Protein AF-A0A6G3S4E8-F1 (afdb_monomer_lite)

Structure (mmCIF, N/CA/C/O backbone):
data_AF-A0A6G3S4E8-F1
#
_entry.id   AF-A0A6G3S4E8-F1
#
loop_
_atom_site.group_PDB
_atom_site.id
_atom_site.type_symbol
_atom_site.label_atom_id
_atom_site.label_alt_id
_atom_site.label_comp_id
_atom_site.label_asym_id
_atom_site.label_entity_id
_atom_site.label_seq_id
_atom_site.pdbx_PDB_ins_code
_atom_site.Cartn_x
_atom_site.Cartn_y
_atom_site.Cartn_z
_atom_site.occupancy
_atom_site.B_iso_or_equiv
_atom_site.auth_seq_id
_atom_site.auth_comp_id
_atom_site.auth_asym_id
_atom_site.auth_atom_id
_atom_site.pdbx_PDB_model_num
ATOM 1 N N . MET A 1 1 ? 67.121 -21.635 -65.385 1.00 40.28 1 MET A N 1
ATOM 2 C CA . MET A 1 1 ? 66.104 -20.559 -65.307 1.00 40.28 1 MET A CA 1
ATOM 3 C C . MET A 1 1 ? 64.783 -21.230 -64.907 1.00 40.28 1 MET A C 1
ATOM 5 O O . MET A 1 1 ? 64.319 -22.051 -65.675 1.00 40.28 1 MET A O 1
ATOM 9 N N . ARG A 1 2 ? 64.423 -21.284 -63.607 1.00 48.19 2 ARG A N 1
ATOM 10 C CA . ARG A 1 2 ? 63.359 -20.494 -62.918 1.00 48.19 2 ARG A CA 1
ATOM 11 C C . ARG A 1 2 ? 62.037 -20.474 -63.726 1.00 48.19 2 ARG A C 1
ATOM 13 O O . ARG A 1 2 ? 62.071 -20.018 -64.855 1.00 48.19 2 ARG A O 1
ATOM 20 N N . ARG A 1 3 ? 60.856 -20.855 -63.210 1.00 49.16 3 ARG A N 1
ATOM 21 C CA . ARG A 1 3 ? 60.266 -20.565 -61.882 1.00 49.16 3 ARG A CA 1
ATOM 22 C C . ARG A 1 3 ? 59.230 -21.637 -61.479 1.00 49.16 3 ARG A C 1
ATOM 24 O O . ARG A 1 3 ? 58.387 -21.997 -62.289 1.00 49.16 3 ARG A O 1
ATOM 31 N N . VAL A 1 4 ? 59.274 -22.083 -60.222 1.00 51.03 4 VAL A N 1
ATOM 32 C CA . VAL A 1 4 ? 58.168 -22.776 -59.536 1.00 51.03 4 VAL A CA 1
ATOM 33 C C . VAL A 1 4 ? 57.197 -21.698 -59.054 1.00 51.03 4 VAL A C 1
ATOM 35 O O . VAL A 1 4 ? 57.638 -20.738 -58.424 1.00 51.03 4 VAL A O 1
ATOM 38 N N . ALA A 1 5 ? 55.911 -21.832 -59.372 1.00 47.84 5 ALA A N 1
ATOM 39 C CA . ALA A 1 5 ? 54.856 -20.930 -58.919 1.00 47.84 5 ALA A CA 1
ATOM 40 C C . ALA A 1 5 ? 53.872 -21.711 -58.041 1.00 47.84 5 ALA A C 1
ATOM 42 O O . ALA A 1 5 ? 52.920 -22.315 -58.522 1.00 47.84 5 ALA A O 1
ATOM 43 N N . THR A 1 6 ? 54.130 -21.725 -56.741 1.00 54.41 6 THR A N 1
ATOM 44 C CA . THR A 1 6 ? 53.074 -21.842 -55.734 1.00 54.41 6 THR A CA 1
ATOM 45 C C . THR A 1 6 ? 52.574 -20.431 -55.430 1.00 54.41 6 THR A C 1
ATOM 47 O O . THR A 1 6 ? 53.357 -19.495 -55.566 1.00 54.41 6 THR A O 1
ATOM 50 N N . VAL A 1 7 ? 51.298 -20.267 -55.055 1.00 52.69 7 VAL A N 1
ATOM 51 C CA . VAL A 1 7 ? 50.827 -19.358 -53.983 1.00 52.69 7 VAL A CA 1
ATOM 52 C C . VAL A 1 7 ? 49.285 -19.383 -53.910 1.00 52.69 7 VAL A C 1
ATOM 54 O O . VAL A 1 7 ? 48.574 -18.900 -54.783 1.00 52.69 7 VAL A O 1
ATOM 57 N N . THR A 1 8 ? 48.834 -20.044 -52.839 1.00 47.69 8 THR A N 1
ATOM 58 C CA . THR A 1 8 ? 47.694 -19.774 -51.939 1.00 47.69 8 THR A CA 1
ATOM 59 C C . THR A 1 8 ? 46.300 -19.46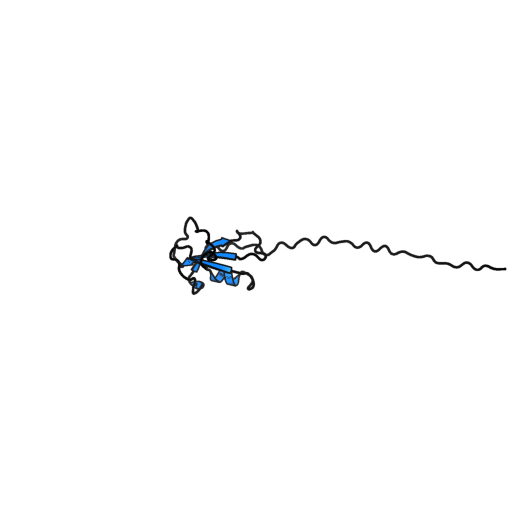8 -52.503 1.00 47.69 8 THR A C 1
ATOM 61 O O . THR A 1 8 ? 45.986 -18.337 -52.864 1.00 47.69 8 THR A O 1
ATOM 64 N N . ALA A 1 9 ? 45.398 -20.445 -52.366 1.00 53.88 9 ALA A N 1
ATOM 65 C CA . ALA A 1 9 ? 43.965 -20.199 -52.235 1.00 53.88 9 ALA A CA 1
ATOM 66 C C . ALA A 1 9 ? 43.666 -19.738 -50.794 1.00 53.88 9 ALA A C 1
ATOM 68 O O . ALA A 1 9 ? 43.686 -20.539 -49.862 1.00 53.88 9 ALA A O 1
ATOM 69 N N . GLY A 1 10 ? 43.444 -18.438 -50.598 1.00 49.91 10 GLY A N 1
ATOM 70 C CA . GLY A 1 10 ? 42.950 -17.895 -49.333 1.00 49.91 10 GLY A CA 1
ATOM 71 C C . GLY A 1 10 ? 41.429 -18.006 -49.274 1.00 49.91 10 GLY A C 1
ATOM 72 O O . GLY A 1 10 ? 40.735 -17.256 -49.955 1.00 49.91 10 GLY A O 1
ATOM 73 N N . ALA A 1 11 ? 40.902 -18.935 -48.476 1.00 59.50 11 ALA A N 1
ATOM 74 C CA . ALA A 1 11 ? 39.479 -18.988 -48.159 1.00 59.50 11 ALA A CA 1
ATOM 75 C C . ALA A 1 11 ? 39.173 -17.964 -47.054 1.00 59.50 11 ALA A C 1
ATOM 77 O O . ALA A 1 11 ? 39.564 -18.145 -45.902 1.00 59.50 11 ALA A O 1
ATOM 78 N N . VAL A 1 12 ? 38.498 -16.871 -47.408 1.00 61.66 12 VAL A N 1
ATOM 79 C CA . VAL A 1 12 ? 38.009 -15.872 -46.447 1.00 61.66 12 VAL A CA 1
ATOM 80 C C . VAL A 1 12 ? 36.681 -16.374 -45.873 1.00 61.66 12 VAL A C 1
ATOM 82 O O . VAL A 1 12 ? 35.670 -16.391 -46.571 1.00 61.66 12 VAL A O 1
ATOM 85 N N . LEU A 1 13 ? 36.675 -16.818 -44.611 1.00 55.84 13 LEU A N 1
ATOM 86 C CA . LEU A 1 13 ? 35.443 -17.116 -43.875 1.00 55.84 13 LEU A CA 1
ATOM 87 C C . LEU A 1 13 ? 34.790 -15.788 -43.464 1.00 55.84 13 LEU A C 1
ATOM 89 O O . LEU A 1 13 ? 35.260 -15.112 -42.549 1.00 55.84 13 LEU A O 1
ATOM 93 N N . ALA A 1 14 ? 33.713 -15.398 -44.143 1.00 62.28 14 ALA A N 1
ATOM 94 C CA . ALA A 1 14 ? 32.895 -14.265 -43.731 1.00 62.28 14 ALA A CA 1
ATOM 95 C C . ALA A 1 14 ? 32.043 -14.671 -42.515 1.00 62.28 14 ALA A C 1
ATOM 97 O O . ALA A 1 14 ? 31.041 -15.371 -42.650 1.00 62.28 14 ALA A O 1
ATOM 98 N N . VAL A 1 15 ? 32.452 -14.250 -41.316 1.00 60.56 15 VAL A N 1
ATOM 99 C CA . VAL A 1 15 ? 31.649 -14.388 -40.094 1.00 60.56 15 VAL A CA 1
ATOM 100 C C . VAL A 1 15 ? 30.604 -13.276 -40.092 1.00 60.56 15 VAL A C 1
ATOM 102 O O . VAL A 1 15 ? 30.893 -12.134 -39.742 1.00 60.56 15 VAL A O 1
ATOM 105 N N . THR A 1 16 ? 29.377 -13.589 -40.499 1.00 66.56 16 THR A N 1
ATOM 106 C CA . THR A 1 16 ? 28.239 -12.689 -40.295 1.00 66.56 16 THR A CA 1
ATOM 107 C C . THR A 1 16 ? 27.828 -12.754 -38.829 1.00 66.56 16 THR A C 1
ATOM 109 O O . THR A 1 16 ? 27.168 -13.702 -38.402 1.00 66.56 16 THR A O 1
ATOM 112 N N . VAL A 1 17 ? 28.237 -11.758 -38.042 1.00 65.31 17 VAL A N 1
ATOM 113 C CA . VAL A 1 17 ? 27.728 -11.565 -36.681 1.00 65.31 17 VAL A CA 1
ATOM 114 C C . VAL A 1 17 ? 26.269 -11.134 -36.789 1.00 65.31 17 VAL A C 1
ATOM 116 O O . VAL A 1 17 ? 25.966 -9.983 -37.097 1.00 65.31 17 VAL A O 1
ATOM 119 N N . SER A 1 18 ? 25.355 -12.069 -36.547 1.00 66.94 18 SER A N 1
ATOM 120 C CA . SER A 1 18 ? 23.948 -11.756 -36.330 1.00 66.94 18 SER A CA 1
ATOM 121 C C . SER A 1 18 ? 23.833 -11.002 -35.007 1.00 66.94 18 SER A C 1
ATOM 123 O O . SER A 1 18 ? 23.878 -11.605 -33.935 1.00 66.94 18 SER A O 1
ATOM 125 N N . ALA A 1 19 ? 23.714 -9.676 -35.073 1.00 64.75 19 ALA A N 1
ATOM 126 C CA . ALA A 1 19 ? 23.316 -8.865 -33.933 1.00 64.75 19 ALA A CA 1
ATOM 127 C C . ALA A 1 19 ? 21.861 -9.215 -33.590 1.00 64.75 19 ALA A C 1
ATOM 129 O O . ALA A 1 19 ? 20.919 -8.675 -34.168 1.00 64.75 19 ALA A O 1
ATOM 130 N N . GLY A 1 20 ? 21.676 -10.183 -32.692 1.00 59.94 20 GLY A N 1
ATOM 131 C CA . GLY A 1 20 ? 20.377 -10.449 -32.095 1.00 59.94 20 GLY A CA 1
ATOM 132 C C . GLY A 1 20 ? 19.937 -9.201 -31.342 1.00 59.94 20 GLY A C 1
ATOM 133 O O . GLY A 1 20 ? 20.583 -8.809 -30.372 1.00 59.94 20 GLY A O 1
ATOM 134 N N . ALA A 1 21 ? 18.863 -8.560 -31.802 1.00 62.03 21 ALA A N 1
ATOM 135 C CA . ALA A 1 21 ? 18.200 -7.525 -31.028 1.00 62.03 21 ALA A CA 1
ATOM 136 C C . ALA A 1 21 ? 17.746 -8.165 -29.711 1.00 62.03 21 ALA A C 1
ATOM 138 O O . ALA A 1 21 ? 16.855 -9.015 -29.702 1.00 62.03 21 ALA A O 1
ATOM 139 N N . ALA A 1 22 ? 18.403 -7.805 -28.609 1.00 57.81 22 ALA A N 1
ATOM 140 C CA . ALA A 1 22 ? 17.943 -8.174 -27.286 1.00 57.81 22 ALA A CA 1
ATOM 141 C C . ALA A 1 22 ? 16.573 -7.517 -27.094 1.00 57.81 22 A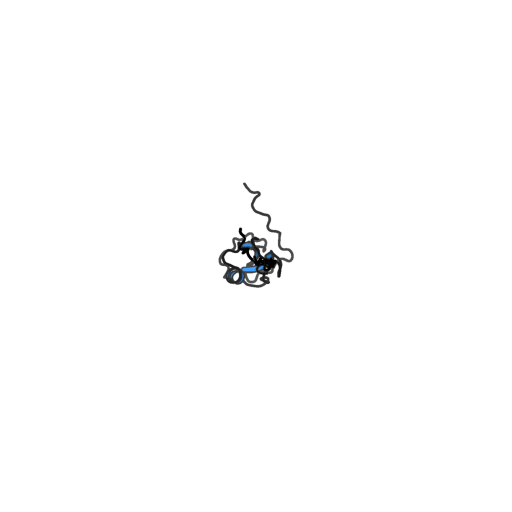LA A C 1
ATOM 143 O O . ALA A 1 22 ? 16.480 -6.300 -26.933 1.00 57.81 22 ALA A O 1
ATOM 144 N N . ALA A 1 23 ? 15.504 -8.309 -27.179 1.00 57.19 23 ALA A N 1
ATOM 145 C CA . ALA A 1 23 ? 14.199 -7.866 -26.725 1.00 57.19 23 A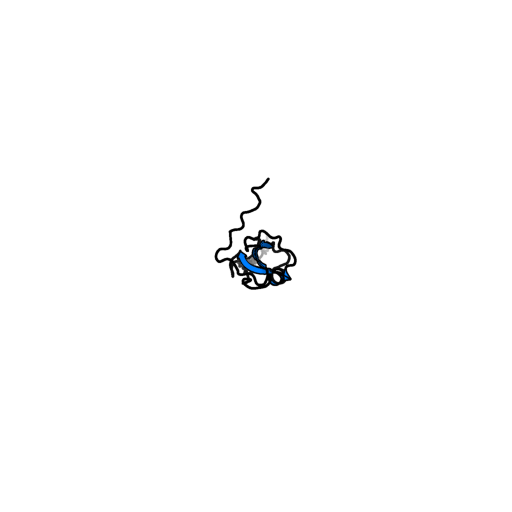LA A CA 1
ATOM 146 C C . ALA A 1 23 ? 14.362 -7.483 -25.251 1.00 57.19 23 ALA A C 1
ATOM 148 O O . ALA A 1 23 ? 14.764 -8.321 -24.441 1.00 57.19 23 ALA A O 1
ATOM 149 N N . ALA A 1 24 ? 14.128 -6.212 -24.920 1.00 57.78 24 ALA A N 1
ATOM 150 C CA . ALA A 1 24 ? 14.041 -5.793 -23.532 1.00 57.78 24 ALA A CA 1
ATOM 151 C C . ALA A 1 24 ? 12.972 -6.672 -22.876 1.00 57.78 24 ALA A C 1
ATOM 153 O O . ALA A 1 24 ? 11.822 -6.681 -23.314 1.00 57.78 24 ALA A O 1
ATOM 154 N N . ALA A 1 25 ? 13.372 -7.491 -21.905 1.00 59.22 25 ALA A N 1
ATOM 155 C CA . ALA A 1 25 ? 12.418 -8.259 -21.132 1.00 59.22 25 ALA A CA 1
ATOM 156 C C . ALA A 1 25 ? 11.552 -7.253 -20.371 1.00 59.22 25 ALA A C 1
ATOM 158 O O . ALA A 1 25 ? 12.083 -6.482 -19.570 1.00 59.22 25 ALA A O 1
ATOM 159 N N . ASP A 1 26 ? 10.248 -7.241 -20.651 1.00 64.94 26 ASP A N 1
ATOM 160 C CA . ASP A 1 26 ? 9.286 -6.463 -19.875 1.00 64.94 26 ASP A CA 1
ATOM 161 C C . ASP A 1 26 ? 9.483 -6.790 -18.388 1.00 64.94 26 ASP A C 1
ATOM 163 O O . ASP A 1 26 ? 9.498 -7.962 -17.991 1.00 64.94 26 ASP A O 1
ATOM 167 N N . GLY A 1 27 ? 9.670 -5.758 -17.567 1.00 70.19 27 GLY A N 1
ATOM 168 C CA . GLY A 1 27 ? 9.908 -5.932 -16.136 1.00 70.19 27 GLY A CA 1
ATOM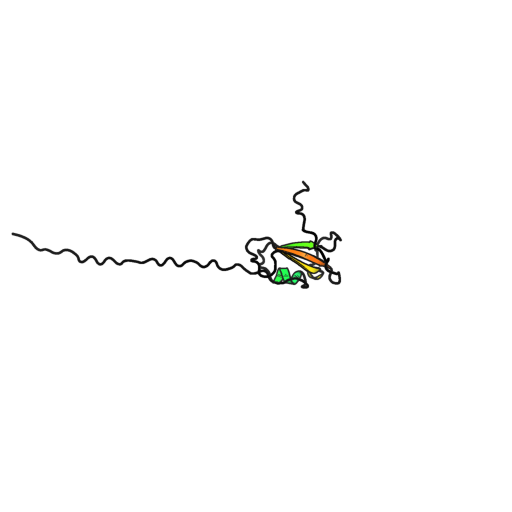 169 C C . GLY A 1 27 ? 8.701 -6.563 -15.423 1.00 70.19 27 GLY A C 1
ATOM 170 O O . GLY A 1 27 ? 7.602 -6.630 -15.988 1.00 70.19 27 GLY A O 1
ATOM 171 N N . PRO A 1 28 ? 8.848 -6.993 -14.150 1.00 86.50 28 PRO A N 1
ATOM 172 C CA . PRO A 1 28 ? 7.728 -7.500 -13.365 1.00 86.50 28 PRO A CA 1
ATOM 173 C C . PRO A 1 28 ? 6.542 -6.533 -13.410 1.00 86.50 28 PRO A C 1
ATOM 175 O O . PRO A 1 28 ? 6.676 -5.336 -13.134 1.00 86.50 28 PRO A O 1
ATOM 178 N N . ARG A 1 29 ? 5.372 -7.053 -13.787 1.00 92.69 29 ARG A N 1
ATOM 179 C CA . ARG A 1 29 ? 4.137 -6.271 -13.863 1.00 92.69 29 ARG A CA 1
ATOM 180 C C . ARG A 1 29 ? 3.494 -6.188 -12.484 1.00 92.69 29 ARG A C 1
ATOM 182 O O . ARG A 1 29 ? 3.428 -7.174 -11.757 1.00 92.69 29 ARG A O 1
ATOM 189 N N . MET A 1 30 ? 2.984 -5.011 -12.150 1.00 95.19 30 MET A N 1
ATOM 190 C CA . MET A 1 30 ? 2.340 -4.717 -10.880 1.00 95.19 30 MET A CA 1
ATOM 191 C C . MET A 1 30 ? 1.053 -5.550 -10.703 1.00 95.19 30 MET A C 1
ATOM 193 O O . MET A 1 30 ? 0.120 -5.382 -11.499 1.00 95.19 30 MET A O 1
ATOM 197 N N . PRO A 1 31 ? 0.956 -6.396 -9.659 1.00 96.00 31 PRO A N 1
ATOM 198 C CA . PRO A 1 31 ? -0.266 -7.132 -9.329 1.00 96.00 31 PRO A CA 1
ATOM 199 C C . PRO A 1 31 ? -1.399 -6.217 -8.845 1.00 96.00 31 PRO A C 1
ATOM 201 O O . PRO A 1 31 ? -1.161 -5.076 -8.455 1.00 96.00 31 PRO A O 1
ATOM 204 N N . ASP A 1 32 ? -2.637 -6.719 -8.809 1.00 97.44 32 ASP A N 1
ATOM 205 C CA . ASP A 1 32 ? -3.732 -6.030 -8.111 1.00 97.44 32 ASP A CA 1
ATOM 206 C C . ASP A 1 32 ? -3.731 -6.386 -6.619 1.00 97.44 32 ASP A C 1
ATOM 208 O O . ASP A 1 32 ? -4.074 -7.502 -6.217 1.00 97.44 32 ASP A O 1
ATOM 212 N N . PHE A 1 33 ? -3.332 -5.424 -5.791 1.00 97.88 33 PHE A N 1
ATOM 213 C CA . PHE A 1 33 ? -3.301 -5.552 -4.339 1.00 97.88 33 PHE A CA 1
ATOM 214 C C . PHE A 1 33 ? -4.536 -4.962 -3.660 1.00 97.88 33 PHE A C 1
ATOM 216 O O . PHE A 1 33 ? -4.722 -5.192 -2.465 1.00 97.88 33 PHE A O 1
ATOM 223 N N . ARG A 1 34 ? -5.392 -4.215 -4.369 1.00 96.44 34 ARG A N 1
ATOM 224 C CA . ARG A 1 34 ? -6.546 -3.543 -3.753 1.00 96.44 34 ARG A CA 1
ATOM 225 C C . ARG A 1 34 ? -7.463 -4.559 -3.064 1.00 96.44 34 ARG A C 1
ATOM 227 O O . ARG A 1 34 ? -7.810 -5.597 -3.617 1.00 96.44 34 ARG A O 1
ATOM 234 N N . GLY A 1 35 ? -7.839 -4.265 -1.820 1.00 96.50 35 GLY A N 1
ATOM 235 C CA . GLY A 1 35 ? -8.655 -5.139 -0.974 1.00 96.50 35 GLY A CA 1
ATOM 236 C C . GLY A 1 35 ? -7.897 -6.292 -0.303 1.00 96.50 35 GLY A C 1
ATOM 237 O O . GLY A 1 35 ? -8.469 -6.961 0.557 1.00 96.50 35 GLY A O 1
ATOM 238 N N . ARG A 1 36 ? -6.621 -6.523 -0.635 1.00 98.38 36 ARG A N 1
ATOM 239 C CA . ARG A 1 36 ? -5.781 -7.536 0.022 1.00 98.38 36 ARG A CA 1
ATOM 240 C C . ARG A 1 36 ? -5.182 -6.992 1.321 1.00 98.38 36 ARG A C 1
ATOM 242 O O . ARG A 1 36 ? -5.134 -5.784 1.544 1.00 98.38 36 ARG A O 1
ATOM 249 N N . GLY A 1 37 ? -4.716 -7.893 2.185 1.00 98.25 37 GLY A N 1
ATOM 250 C CA . GLY A 1 37 ? -3.965 -7.522 3.388 1.00 98.25 37 GLY A CA 1
ATOM 251 C C . GLY A 1 37 ? -2.560 -7.021 3.044 1.00 98.25 37 GLY A C 1
ATOM 252 O O . GLY A 1 37 ? -1.950 -7.514 2.097 1.00 98.25 37 GLY A O 1
ATOM 253 N N . LEU A 1 38 ? -2.018 -6.086 3.825 1.00 98.50 38 LEU A N 1
ATOM 254 C CA . LEU A 1 38 ? -0.709 -5.480 3.548 1.00 98.50 38 LEU A CA 1
ATOM 255 C C . LEU A 1 38 ? 0.443 -6.505 3.566 1.00 98.50 38 LEU A C 1
ATOM 257 O O . LEU A 1 38 ? 1.353 -6.413 2.750 1.00 98.50 38 LEU A O 1
ATOM 261 N N . MET A 1 39 ? 0.380 -7.534 4.421 1.00 98.06 39 MET A N 1
ATOM 262 C CA . MET A 1 39 ? 1.352 -8.642 4.388 1.00 98.06 39 MET A CA 1
ATOM 263 C C . MET A 1 39 ? 1.439 -9.334 3.022 1.00 98.06 39 MET A C 1
ATOM 265 O O . MET A 1 39 ? 2.517 -9.765 2.629 1.00 98.06 39 MET A O 1
ATOM 269 N N . HIS A 1 40 ? 0.328 -9.405 2.280 1.00 98.19 40 HIS A N 1
ATOM 270 C CA . HIS A 1 40 ? 0.323 -10.021 0.957 1.00 98.19 40 HIS A CA 1
ATOM 271 C C . HIS A 1 40 ? 1.175 -9.237 -0.048 1.00 98.19 40 HIS A C 1
ATOM 273 O O . HIS A 1 40 ? 1.745 -9.835 -0.952 1.00 98.19 40 HIS A O 1
ATOM 279 N N . VAL A 1 41 ? 1.293 -7.916 0.112 1.00 97.94 41 VAL A N 1
ATOM 280 C CA . VAL A 1 41 ? 2.174 -7.095 -0.728 1.00 97.94 41 VAL A CA 1
ATOM 281 C C . VAL A 1 41 ? 3.627 -7.504 -0.503 1.00 97.94 41 VAL A C 1
ATOM 283 O O . VAL A 1 41 ? 4.316 -7.871 -1.451 1.00 97.94 41 VAL A O 1
ATOM 286 N N . PHE A 1 42 ? 4.067 -7.513 0.758 1.00 97.06 42 PHE A N 1
ATOM 287 C CA . PHE A 1 42 ? 5.447 -7.838 1.126 1.00 97.06 42 PHE A CA 1
ATOM 288 C C . PHE A 1 42 ? 5.841 -9.286 0.824 1.00 97.06 42 PHE A C 1
ATOM 290 O O . PHE A 1 42 ? 7.015 -9.557 0.612 1.00 97.06 42 PHE A O 1
ATOM 297 N N . SER A 1 43 ? 4.882 -10.214 0.789 1.00 97.19 43 SER A N 1
ATOM 298 C CA . SER A 1 43 ? 5.145 -11.602 0.393 1.00 97.19 43 SER A CA 1
ATOM 299 C C . SER A 1 43 ? 5.159 -11.821 -1.123 1.00 97.19 43 SER A C 1
ATOM 301 O O . SER A 1 43 ? 5.534 -12.902 -1.563 1.00 97.19 43 SER A O 1
ATOM 303 N N . THR A 1 44 ? 4.652 -10.865 -1.909 1.00 96.62 44 THR A N 1
ATOM 304 C CA . THR A 1 44 ? 4.476 -11.013 -3.365 1.00 96.62 44 THR A CA 1
ATOM 305 C C . THR A 1 44 ? 5.533 -10.247 -4.150 1.00 96.62 44 THR A C 1
ATOM 307 O O . THR A 1 44 ? 5.988 -10.730 -5.183 1.00 96.62 44 THR A O 1
ATOM 310 N N . LEU A 1 45 ? 5.895 -9.045 -3.698 1.00 94.69 45 LEU A N 1
ATOM 311 C CA . LEU A 1 45 ? 6.940 -8.251 -4.339 1.00 94.69 45 LEU A CA 1
ATOM 312 C C . LEU A 1 45 ? 8.329 -8.795 -3.996 1.00 94.69 45 LEU A C 1
ATOM 314 O O . LEU A 1 45 ? 8.523 -9.420 -2.953 1.00 94.69 45 LEU A O 1
ATOM 318 N N . ASP A 1 46 ? 9.296 -8.534 -4.877 1.00 93.19 46 ASP A N 1
ATOM 319 C CA . ASP A 1 46 ? 10.693 -8.848 -4.596 1.00 93.19 46 ASP A CA 1
ATOM 320 C C . ASP A 1 46 ? 11.167 -8.064 -3.365 1.00 93.19 46 ASP A C 1
ATOM 322 O O . ASP A 1 46 ? 10.810 -6.901 -3.169 1.00 93.19 46 ASP A O 1
ATOM 326 N N . TYR A 1 47 ? 11.991 -8.689 -2.526 1.00 91.94 47 TYR A N 1
ATOM 327 C CA . TYR A 1 47 ? 12.439 -8.090 -1.268 1.00 91.94 47 TYR A CA 1
ATOM 328 C C . TYR A 1 47 ? 13.282 -6.816 -1.458 1.00 91.94 47 TYR A C 1
ATOM 330 O O . TYR A 1 47 ? 13.458 -6.052 -0.508 1.00 91.94 47 TYR A O 1
ATOM 338 N N . ARG A 1 48 ? 13.829 -6.586 -2.662 1.00 91.94 48 ARG A N 1
ATOM 339 C CA . ARG A 1 48 ? 14.567 -5.366 -3.022 1.00 91.94 48 ARG A CA 1
ATOM 340 C C . ARG A 1 48 ? 13.651 -4.246 -3.496 1.00 91.94 48 ARG A C 1
ATOM 342 O O . ARG A 1 48 ? 14.099 -3.102 -3.569 1.00 91.94 48 ARG A O 1
ATOM 349 N N . THR A 1 49 ? 12.393 -4.543 -3.826 1.00 93.06 49 THR A N 1
ATOM 350 C CA . THR A 1 49 ? 11.426 -3.522 -4.225 1.00 93.06 49 THR A CA 1
ATOM 351 C C . THR A 1 49 ? 11.200 -2.566 -3.060 1.00 93.06 49 THR A C 1
ATOM 353 O O . THR A 1 49 ? 10.781 -2.965 -1.973 1.00 93.06 49 THR A O 1
ATOM 356 N N . ARG A 1 50 ? 11.461 -1.274 -3.281 1.00 94.75 50 ARG A N 1
ATOM 357 C CA . ARG A 1 50 ? 11.161 -0.249 -2.283 1.00 94.75 50 ARG A CA 1
ATOM 358 C C . ARG A 1 50 ? 9.649 -0.087 -2.188 1.00 94.75 50 ARG A C 1
ATOM 360 O O . ARG A 1 50 ? 9.010 0.288 -3.167 1.00 94.75 50 ARG A O 1
ATOM 367 N N . VAL A 1 51 ? 9.098 -0.352 -1.007 1.00 96.31 51 VAL A N 1
ATOM 368 C CA . VAL A 1 51 ? 7.671 -0.191 -0.726 1.00 96.31 51 VAL A CA 1
ATOM 369 C C . VAL A 1 51 ? 7.482 0.906 0.313 1.00 96.31 51 VAL A C 1
ATOM 371 O O . VAL A 1 51 ? 7.952 0.787 1.443 1.00 96.31 51 VAL A O 1
ATOM 374 N N . GLU A 1 52 ? 6.765 1.957 -0.063 1.00 96.50 52 GLU A N 1
ATOM 375 C CA . GLU A 1 52 ? 6.302 3.001 0.847 1.00 96.50 52 GLU A CA 1
ATOM 376 C C . GLU A 1 52 ? 4.840 2.759 1.199 1.00 96.50 52 GLU A C 1
ATOM 378 O O . GLU A 1 52 ? 3.998 2.576 0.317 1.00 96.50 52 GLU A O 1
ATOM 383 N N . VAL A 1 53 ? 4.531 2.755 2.495 1.00 96.94 53 VAL A N 1
ATOM 384 C CA . VAL A 1 53 ? 3.182 2.473 2.983 1.00 96.94 53 VAL A CA 1
ATOM 385 C C . VAL A 1 53 ? 2.648 3.657 3.768 1.00 96.94 53 VAL A C 1
ATOM 387 O O . VAL A 1 53 ? 3.291 4.131 4.702 1.00 96.94 53 VAL A O 1
ATOM 390 N N . THR A 1 54 ? 1.445 4.105 3.418 1.00 96.19 54 THR A N 1
ATOM 391 C CA . THR A 1 54 ? 0.803 5.270 4.035 1.00 96.19 54 THR A CA 1
ATOM 392 C C . THR A 1 54 ? -0.598 4.912 4.503 1.00 96.19 54 THR A C 1
ATOM 394 O O . THR A 1 54 ? -1.364 4.284 3.770 1.00 96.19 54 THR A O 1
ATOM 397 N N . ASP A 1 55 ? -0.960 5.331 5.715 1.00 96.31 55 ASP A N 1
ATOM 398 C CA . ASP A 1 55 ? -2.349 5.291 6.168 1.00 96.31 55 ASP A CA 1
ATOM 399 C C . ASP A 1 55 ? -3.164 6.378 5.455 1.00 96.31 55 ASP A C 1
ATOM 401 O O . ASP A 1 55 ? -2.965 7.572 5.673 1.00 96.31 55 ASP A O 1
ATOM 405 N N . VAL A 1 56 ? -4.099 5.956 4.606 1.00 95.88 56 VAL A N 1
ATOM 406 C CA . VAL A 1 56 ? -4.937 6.853 3.797 1.00 95.88 56 VAL A CA 1
ATOM 407 C C . VAL A 1 56 ? -6.313 7.092 4.416 1.00 95.88 56 VAL A C 1
ATOM 409 O O . VAL A 1 56 ? -7.162 7.724 3.796 1.00 95.88 56 VAL A O 1
ATOM 412 N N . SER A 1 57 ? -6.546 6.622 5.646 1.00 94.06 57 SER A N 1
ATOM 413 C CA . SER A 1 57 ? -7.793 6.867 6.387 1.00 94.06 57 SER A CA 1
ATOM 414 C C . SER A 1 57 ? -7.994 8.332 6.799 1.00 94.06 57 SER A C 1
ATOM 416 O O . SER A 1 57 ? -9.100 8.707 7.178 1.00 94.06 57 SER A O 1
ATOM 418 N N . GLY A 1 58 ? -6.938 9.153 6.755 1.00 90.25 58 GLY A N 1
ATOM 419 C CA . GLY A 1 58 ? -6.926 10.509 7.318 1.00 90.25 58 GLY A CA 1
ATOM 420 C C . GLY A 1 58 ? -6.606 10.555 8.816 1.00 90.25 58 GLY A C 1
ATOM 421 O O . GLY A 1 58 ? -6.523 11.634 9.388 1.00 90.25 58 GLY A O 1
ATOM 422 N N . ALA A 1 59 ? -6.383 9.404 9.460 1.00 91.38 59 ALA A N 1
ATOM 423 C CA . ALA A 1 59 ? -6.023 9.332 10.877 1.00 91.38 59 ALA A CA 1
ATOM 424 C C . ALA A 1 59 ? -4.520 9.549 11.152 1.00 91.38 59 ALA A C 1
ATOM 426 O O . ALA A 1 59 ? -4.114 9.524 12.311 1.00 91.38 59 ALA A O 1
ATOM 427 N N . HIS A 1 60 ? -3.698 9.727 10.109 1.00 86.12 60 HIS A N 1
ATOM 428 C CA . HIS A 1 60 ? -2.250 9.976 10.200 1.00 86.12 60 HIS A CA 1
ATOM 429 C C . HIS A 1 60 ? -1.489 8.974 11.089 1.00 86.12 60 HIS A C 1
ATOM 431 O O . HIS A 1 60 ? -0.558 9.334 11.806 1.00 86.12 60 HIS A O 1
ATOM 437 N N . ARG A 1 61 ? -1.889 7.697 11.072 1.00 94.12 61 ARG A N 1
ATOM 438 C CA . ARG A 1 61 ? -1.269 6.670 11.916 1.00 94.12 61 ARG A CA 1
ATOM 439 C C . ARG A 1 61 ? -0.004 6.118 11.273 1.00 94.12 61 ARG A C 1
ATOM 441 O O . ARG A 1 61 ? 0.063 5.915 10.061 1.00 94.12 61 ARG A O 1
ATOM 448 N N . HIS A 1 62 ? 0.949 5.730 12.114 1.00 95.81 62 HIS A N 1
ATOM 449 C CA . HIS A 1 62 ? 2.038 4.862 11.687 1.00 95.81 62 HIS A CA 1
ATOM 450 C C . HIS A 1 62 ? 1.513 3.462 11.353 1.00 95.81 62 HIS A C 1
ATOM 452 O O . HIS A 1 62 ? 0.745 2.854 12.108 1.00 95.81 62 HIS A O 1
ATOM 458 N N . VAL A 1 63 ? 1.966 2.923 10.223 1.00 96.75 63 VAL A N 1
ATOM 459 C CA . VAL A 1 63 ? 1.566 1.597 9.753 1.00 96.75 63 VAL A CA 1
ATOM 460 C C . VAL A 1 63 ? 2.431 0.532 10.427 1.00 96.75 63 VAL A C 1
ATOM 462 O O . VAL A 1 63 ? 3.468 0.120 9.918 1.00 96.75 63 VAL A O 1
ATOM 465 N N . LEU A 1 64 ? 1.994 0.089 11.605 1.00 94.88 64 LEU A N 1
ATOM 466 C CA . LEU A 1 64 ? 2.637 -0.972 12.388 1.00 94.88 64 LEU A CA 1
ATOM 467 C C . LEU A 1 64 ? 1.832 -2.272 12.311 1.00 94.88 64 LEU A C 1
ATOM 469 O O . LEU A 1 64 ? 0.602 -2.225 12.272 1.00 94.88 64 LEU A O 1
ATOM 473 N N . TRP A 1 65 ? 2.500 -3.426 12.364 1.00 97.00 65 TRP A N 1
ATOM 474 C CA . TRP A 1 65 ? 1.871 -4.759 12.319 1.00 97.00 65 TRP A CA 1
ATOM 475 C C . TRP A 1 65 ? 1.045 -4.990 11.047 1.00 97.00 65 TRP A C 1
ATOM 477 O O . TRP A 1 65 ? -0.186 -4.905 11.078 1.00 97.00 65 TRP A O 1
ATOM 487 N N . PRO A 1 66 ? 1.683 -5.311 9.910 1.00 97.31 66 PRO A N 1
ATOM 488 C CA . PRO A 1 66 ? 1.014 -5.264 8.607 1.00 97.31 66 PRO A CA 1
ATOM 489 C C . PRO A 1 66 ? -0.192 -6.204 8.444 1.00 97.31 66 PRO A C 1
ATOM 491 O O . PRO A 1 66 ? -1.053 -5.956 7.608 1.00 97.31 66 PRO A O 1
ATOM 494 N N . LEU A 1 67 ? -0.321 -7.241 9.278 1.00 98.19 67 LEU A N 1
ATOM 495 C CA . LEU A 1 67 ? -1.519 -8.092 9.338 1.00 98.19 67 LEU A CA 1
ATOM 496 C C . LEU A 1 67 ? -2.800 -7.329 9.727 1.00 98.19 67 LEU A C 1
ATOM 498 O O . LEU A 1 67 ? -3.900 -7.792 9.441 1.00 98.19 67 LEU A O 1
ATOM 502 N N . SER A 1 68 ? -2.675 -6.155 10.351 1.00 98.06 68 SER A N 1
ATOM 503 C CA . SER A 1 68 ? -3.807 -5.326 10.787 1.00 98.06 68 SER A CA 1
ATOM 504 C C . SER A 1 68 ? -4.364 -4.400 9.701 1.00 98.06 68 SER A C 1
ATOM 506 O O . SER A 1 68 ? -5.267 -3.611 9.992 1.00 98.06 68 SER A O 1
ATOM 508 N N . TRP A 1 69 ? -3.801 -4.431 8.493 1.00 98.69 69 TRP A N 1
ATOM 509 C CA . TRP A 1 69 ? -4.048 -3.431 7.460 1.00 98.69 69 TRP A CA 1
ATOM 510 C C . TRP A 1 69 ? -4.474 -4.067 6.147 1.00 98.69 69 TRP A C 1
ATOM 512 O O . TRP A 1 69 ? -3.961 -5.119 5.754 1.00 98.69 69 TRP A O 1
ATOM 522 N N . LYS A 1 70 ? -5.349 -3.363 5.429 1.00 98.31 70 LYS A N 1
ATOM 523 C CA . LYS A 1 70 ? -5.761 -3.705 4.069 1.00 98.31 70 LYS A CA 1
ATOM 524 C C . LYS A 1 70 ? -5.420 -2.588 3.096 1.00 98.31 70 LYS A C 1
ATOM 526 O O . LYS A 1 70 ? -5.448 -1.411 3.452 1.00 98.31 70 LYS A O 1
ATOM 531 N N . VAL A 1 71 ? -5.136 -2.970 1.861 1.00 98.19 71 VAL A N 1
ATOM 532 C CA . VAL A 1 71 ? -4.756 -2.065 0.779 1.00 98.19 71 VAL A CA 1
ATOM 533 C C . VAL A 1 71 ? -5.993 -1.411 0.172 1.00 98.19 71 VAL A C 1
ATOM 535 O O . VAL A 1 71 ? -6.946 -2.089 -0.215 1.00 98.19 71 VAL A O 1
ATOM 538 N N . CYS A 1 72 ? -5.950 -0.089 0.048 1.00 97.31 72 CYS A N 1
ATOM 539 C CA . CYS A 1 72 ? -6.962 0.730 -0.615 1.00 97.31 72 CYS A CA 1
ATOM 540 C C . CYS A 1 72 ? -6.469 1.318 -1.939 1.00 97.31 72 CYS A C 1
ATOM 542 O O . CYS A 1 72 ? -7.265 1.502 -2.858 1.00 97.31 72 CYS A O 1
ATOM 544 N N . SER A 1 73 ? -5.168 1.572 -2.065 1.00 96.38 73 SER A N 1
ATOM 545 C CA . SER A 1 73 ? -4.561 2.072 -3.297 1.00 96.38 73 SER A CA 1
ATOM 546 C C . SER A 1 73 ? -3.153 1.544 -3.494 1.00 96.38 73 SER A C 1
ATOM 548 O O . SER A 1 73 ? -2.488 1.103 -2.557 1.00 96.38 73 SER A O 1
ATOM 550 N N . GLN A 1 74 ? -2.710 1.615 -4.743 1.00 95.81 74 GLN A N 1
ATOM 551 C CA . GLN A 1 74 ? -1.377 1.224 -5.164 1.00 95.81 74 GLN A CA 1
ATOM 552 C C . GLN A 1 74 ? -0.891 2.136 -6.290 1.00 95.81 74 GLN A C 1
ATOM 554 O O . GLN A 1 74 ? -1.690 2.619 -7.098 1.00 95.81 74 GLN A O 1
ATOM 559 N N . SER A 1 75 ? 0.420 2.322 -6.358 1.00 93.94 75 SER A N 1
ATOM 560 C CA . SER A 1 75 ? 1.131 2.893 -7.494 1.00 93.94 75 SER A CA 1
ATOM 561 C C . SER A 1 75 ? 2.472 2.167 -7.642 1.00 93.94 75 SER A C 1
ATOM 563 O O . SER A 1 75 ? 3.130 1.980 -6.619 1.00 93.94 75 SER A O 1
ATOM 565 N N . PRO A 1 76 ? 2.926 1.785 -8.848 1.00 93.81 76 PRO A N 1
ATOM 566 C CA . PRO A 1 76 ? 2.250 1.887 -10.147 1.00 93.81 76 PRO A CA 1
ATOM 567 C C . PRO A 1 76 ? 0.859 1.231 -10.233 1.00 93.81 76 PRO A C 1
ATOM 569 O O . PRO A 1 76 ? 0.454 0.447 -9.373 1.00 93.81 76 PRO A O 1
ATOM 572 N N . ALA A 1 77 ? 0.092 1.585 -11.269 1.00 92.88 77 ALA A N 1
ATOM 573 C CA . ALA A 1 77 ? -1.209 0.964 -11.524 1.00 92.88 77 ALA A CA 1
ATOM 574 C C . ALA A 1 77 ? -1.050 -0.513 -11.924 1.00 92.88 77 ALA A C 1
ATOM 576 O O . ALA A 1 77 ? 0.011 -0.931 -12.384 1.00 92.88 77 ALA A O 1
ATOM 577 N N . VAL A 1 78 ? -2.117 -1.301 -11.784 1.00 94.75 78 VAL A N 1
ATOM 578 C CA . VAL A 1 78 ? -2.116 -2.728 -12.150 1.00 94.75 78 VAL A CA 1
ATOM 579 C C . VAL A 1 78 ? -1.637 -2.920 -13.591 1.00 94.75 78 VAL A C 1
ATOM 581 O O . VAL A 1 78 ? -2.022 -2.170 -14.489 1.00 94.75 78 VAL A O 1
ATOM 584 N N . GLY A 1 79 ? -0.768 -3.908 -13.804 1.00 94.06 79 GLY A N 1
ATOM 585 C CA . GLY A 1 79 ? -0.187 -4.220 -15.111 1.00 94.06 79 GLY A CA 1
ATOM 586 C C . GLY A 1 79 ? 0.893 -3.241 -15.587 1.00 94.06 79 GLY A C 1
ATOM 587 O O . GLY A 1 79 ? 1.513 -3.478 -16.622 1.00 94.06 79 GLY A O 1
ATOM 588 N N . LYS A 1 80 ? 1.161 -2.149 -14.859 1.00 93.06 80 LYS A N 1
ATOM 589 C CA . LYS A 1 80 ? 2.331 -1.301 -15.125 1.00 93.06 80 LYS A CA 1
ATOM 590 C C . LYS A 1 80 ? 3.594 -1.983 -14.630 1.00 93.06 80 LYS A C 1
ATOM 592 O O . LYS A 1 80 ? 3.543 -2.811 -13.728 1.00 93.06 80 LYS A O 1
ATOM 597 N N . GLU A 1 81 ? 4.717 -1.663 -15.250 1.00 91.69 81 GLU A N 1
ATOM 598 C CA . GLU A 1 81 ? 6.003 -2.186 -14.803 1.00 91.69 81 GLU A CA 1
ATOM 599 C C . GLU A 1 81 ? 6.332 -1.631 -13.420 1.00 91.69 81 GLU A C 1
ATOM 601 O O . GLU A 1 81 ? 6.102 -0.452 -13.147 1.00 91.69 81 GLU A O 1
ATOM 606 N N . VAL A 1 82 ? 6.841 -2.500 -12.550 1.00 89.38 82 VAL A N 1
ATOM 607 C CA . VAL A 1 82 ? 7.370 -2.104 -11.243 1.00 89.38 82 VAL A CA 1
ATOM 608 C C . VAL A 1 82 ? 8.781 -1.534 -11.409 1.00 89.38 82 VAL A C 1
ATOM 610 O O . VAL A 1 82 ? 9.075 -0.494 -10.830 1.00 89.38 82 VAL A O 1
ATOM 613 N N . GLY A 1 83 ? 9.615 -2.146 -12.262 1.00 82.75 83 GLY A N 1
ATOM 614 C CA . GLY A 1 83 ? 10.978 -1.683 -12.558 1.00 82.75 83 GLY A CA 1
ATOM 615 C C . GLY A 1 83 ? 11.777 -1.338 -11.295 1.00 82.75 83 GLY A C 1
ATOM 616 O O . GLY A 1 83 ? 11.639 -2.001 -10.268 1.00 82.75 83 GLY A O 1
ATOM 617 N N . ASP A 1 84 ? 12.551 -0.256 -11.368 1.00 82.38 84 ASP A N 1
ATOM 618 C CA . ASP A 1 84 ? 13.257 0.339 -10.222 1.00 82.38 84 ASP A CA 1
ATOM 619 C C . ASP A 1 84 ? 12.405 1.383 -9.469 1.00 82.38 84 ASP A C 1
ATOM 621 O O . ASP A 1 84 ? 12.913 2.135 -8.633 1.00 82.38 84 ASP A O 1
ATOM 625 N N . ALA A 1 85 ? 11.108 1.488 -9.780 1.00 80.44 85 ALA A N 1
ATOM 626 C CA . ALA A 1 85 ? 10.238 2.485 -9.173 1.00 80.44 85 ALA A CA 1
ATOM 627 C C . ALA A 1 85 ? 9.876 2.112 -7.728 1.00 80.44 85 ALA A C 1
ATOM 629 O O . ALA A 1 85 ? 9.651 0.947 -7.393 1.00 80.44 85 ALA A O 1
ATOM 630 N N . THR A 1 86 ? 9.737 3.127 -6.873 1.00 92.88 86 THR A N 1
ATOM 631 C CA . THR A 1 86 ? 9.125 2.949 -5.554 1.00 92.88 86 THR A CA 1
ATOM 632 C C . THR A 1 86 ? 7.658 2.560 -5.716 1.00 92.88 86 THR A C 1
ATOM 634 O O . THR A 1 86 ? 6.883 3.236 -6.398 1.00 92.88 86 THR A O 1
ATOM 637 N N . VAL A 1 87 ? 7.262 1.478 -5.050 1.00 95.62 87 VAL A N 1
ATOM 638 C CA . VAL A 1 87 ? 5.870 1.054 -4.952 1.00 95.62 87 VAL A CA 1
ATOM 639 C C . VAL A 1 87 ? 5.221 1.768 -3.775 1.00 95.62 87 VAL A C 1
ATOM 641 O O . VAL A 1 87 ? 5.614 1.570 -2.629 1.00 95.62 87 VAL A O 1
ATOM 644 N N . HIS A 1 88 ? 4.198 2.571 -4.042 1.00 96.81 88 HIS A N 1
ATOM 645 C CA . HIS A 1 88 ? 3.434 3.259 -3.004 1.00 96.81 88 HIS A CA 1
ATOM 646 C C . HIS A 1 88 ? 2.132 2.506 -2.734 1.00 96.81 88 HIS A C 1
ATOM 648 O O . HIS A 1 88 ? 1.360 2.246 -3.659 1.00 96.81 88 HIS A O 1
ATOM 654 N N . ILE A 1 89 ? 1.870 2.183 -1.470 1.00 97.56 89 ILE A N 1
ATOM 655 C CA . ILE A 1 89 ? 0.703 1.423 -1.021 1.00 97.56 89 ILE A CA 1
ATOM 656 C C . ILE A 1 89 ? -0.065 2.238 0.016 1.00 97.56 89 ILE A C 1
ATOM 658 O O . ILE A 1 89 ? 0.423 2.508 1.113 1.00 97.56 89 ILE A O 1
ATOM 662 N N . GLY A 1 90 ? -1.299 2.608 -0.316 1.00 97.25 90 GLY A N 1
ATOM 663 C CA . GLY A 1 90 ? -2.212 3.235 0.632 1.00 97.25 90 GLY A CA 1
ATOM 664 C C . GLY A 1 90 ? -3.023 2.181 1.369 1.00 97.25 90 GLY A C 1
ATOM 665 O O . GLY A 1 90 ? -3.639 1.319 0.735 1.00 97.25 90 GLY A O 1
ATOM 666 N N . VAL A 1 91 ? -3.058 2.254 2.697 1.00 98.06 91 VAL A N 1
ATOM 667 C CA . VAL A 1 91 ? -3.763 1.292 3.553 1.00 98.06 91 VAL A CA 1
ATOM 668 C C . VAL A 1 91 ? -4.738 1.954 4.515 1.00 98.06 91 VAL A C 1
ATOM 670 O O . VAL A 1 91 ? -4.635 3.136 4.819 1.00 98.06 91 VAL A O 1
ATOM 673 N N . VAL A 1 92 ? -5.666 1.152 5.027 1.00 98.00 92 VAL A N 1
ATOM 674 C CA . VAL A 1 92 ? -6.514 1.465 6.189 1.00 98.00 92 VAL A CA 1
ATOM 675 C C . VAL A 1 92 ? -6.518 0.262 7.133 1.00 98.00 92 VAL A C 1
ATOM 677 O O . VAL A 1 92 ? -6.100 -0.836 6.733 1.00 98.00 92 VAL A O 1
ATOM 680 N N . LYS A 1 93 ? -6.974 0.418 8.382 1.00 97.94 93 LYS A N 1
ATOM 681 C CA . LYS A 1 93 ? -7.113 -0.745 9.270 1.00 97.94 93 LYS A CA 1
ATOM 682 C C . LYS A 1 93 ? -8.152 -1.711 8.712 1.00 97.94 93 LYS A C 1
ATOM 684 O O . LYS A 1 93 ? -9.108 -1.333 8.031 1.00 97.94 93 LYS A O 1
ATOM 689 N N . ASN A 1 94 ? -7.977 -2.987 9.030 1.00 97.44 94 ASN A N 1
ATOM 690 C CA . ASN A 1 94 ? -8.983 -3.997 8.729 1.00 97.44 94 ASN A CA 1
ATOM 691 C C . ASN A 1 94 ? -10.347 -3.564 9.297 1.00 97.44 9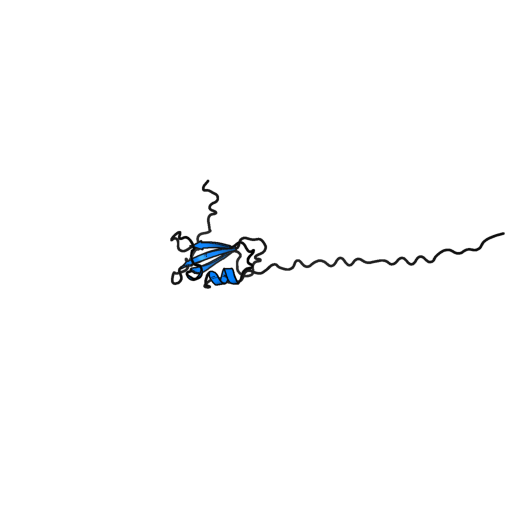4 ASN A C 1
ATOM 693 O O . ASN A 1 94 ? -10.437 -3.102 10.430 1.00 97.44 94 ASN A O 1
ATOM 697 N N . GLY A 1 95 ? -11.402 -3.689 8.490 1.00 95.00 95 GLY A N 1
ATOM 698 C CA . GLY A 1 95 ? -12.756 -3.238 8.837 1.00 95.00 95 GLY A CA 1
ATOM 699 C C . GLY A 1 95 ? -13.081 -1.782 8.474 1.00 95.00 95 GLY A C 1
ATOM 700 O O . GLY A 1 95 ? -14.253 -1.470 8.277 1.00 95.00 95 GLY A O 1
ATOM 701 N N . GLU A 1 96 ? -12.092 -0.905 8.282 1.00 96.56 96 GLU A N 1
ATOM 702 C CA . GLU A 1 96 ? -12.341 0.481 7.853 1.00 96.56 96 GLU A CA 1
ATOM 703 C C . GLU A 1 96 ? -12.729 0.550 6.368 1.00 96.56 96 GLU A C 1
ATOM 705 O O . GLU A 1 96 ? -12.406 -0.338 5.578 1.00 96.56 96 GLU A O 1
ATOM 710 N N . LYS A 1 97 ? -13.440 1.597 5.944 1.00 95.75 97 LYS A N 1
ATOM 711 C CA . LYS A 1 97 ? -13.765 1.802 4.524 1.00 95.75 97 LYS A CA 1
ATOM 712 C C . LYS A 1 97 ? -12.600 2.492 3.818 1.00 95.75 97 LYS A C 1
ATOM 714 O O . LYS A 1 97 ? -11.989 3.397 4.376 1.00 95.75 97 LYS A O 1
ATOM 719 N N . CYS A 1 98 ? -12.317 2.080 2.584 1.00 95.12 98 CYS A N 1
ATOM 720 C CA . CYS A 1 98 ? -11.369 2.812 1.751 1.00 95.12 98 CYS A CA 1
ATOM 721 C C . CYS A 1 98 ? -11.968 4.170 1.362 1.00 95.12 98 CYS A C 1
ATOM 723 O O . CYS A 1 98 ? -13.156 4.220 1.023 1.00 95.12 98 CYS A O 1
ATOM 725 N N . PRO A 1 99 ? -11.184 5.258 1.404 1.00 91.62 99 PRO A N 1
ATOM 726 C CA . PRO A 1 99 ? -11.669 6.571 1.003 1.00 91.62 99 PRO A CA 1
ATOM 727 C C . PRO A 1 99 ? -11.944 6.605 -0.509 1.00 91.62 99 PRO A C 1
ATOM 729 O O . PRO A 1 99 ? -11.258 5.946 -1.290 1.00 91.62 99 PRO A O 1
ATOM 732 N N . ALA A 1 100 ? -12.947 7.385 -0.926 1.00 83.81 100 ALA A N 1
ATOM 733 C CA . ALA A 1 100 ? -13.321 7.526 -2.339 1.00 83.81 100 ALA A CA 1
ATOM 734 C C . ALA A 1 100 ? -12.241 8.247 -3.165 1.00 83.81 100 ALA A C 1
ATOM 736 O O . ALA A 1 100 ? -12.044 7.946 -4.340 1.00 83.81 100 ALA A O 1
ATOM 737 N N . ALA A 1 101 ? -11.521 9.170 -2.528 1.00 75.25 101 ALA A N 1
ATOM 738 C CA . ALA A 1 101 ? -10.315 9.779 -3.056 1.00 75.25 101 ALA A CA 1
ATOM 739 C C . ALA A 1 101 ? -9.170 9.444 -2.106 1.00 75.25 101 ALA A C 1
ATOM 741 O O . ALA A 1 101 ? -9.245 9.738 -0.915 1.00 75.25 101 ALA A O 1
ATOM 742 N N . VAL A 1 102 ? -8.116 8.824 -2.626 1.00 65.69 102 VAL A N 1
ATOM 743 C CA . VAL A 1 102 ? -6.888 8.651 -1.857 1.00 65.69 102 VAL A CA 1
ATOM 744 C C . VAL A 1 102 ? -6.103 9.954 -1.957 1.00 65.69 102 VAL A C 1
ATOM 746 O O . VAL A 1 102 ? -5.756 10.338 -3.079 1.00 65.69 102 VAL A O 1
ATOM 749 N N . PRO A 1 103 ? -5.828 10.652 -0.838 1.00 59.19 103 PRO A N 1
ATOM 750 C CA . PRO A 1 103 ? -4.964 11.821 -0.869 1.00 59.19 103 PRO A CA 1
ATOM 751 C C . PRO A 1 103 ? -3.635 11.421 -1.507 1.00 59.19 103 PRO A C 1
ATOM 753 O O . PRO A 1 103 ? -3.052 10.397 -1.143 1.00 59.19 103 PRO A O 1
ATOM 756 N N . ARG A 1 104 ? -3.164 12.194 -2.490 1.00 55.47 104 ARG A N 1
ATOM 757 C CA . ARG A 1 104 ? -1.815 11.984 -3.022 1.00 55.47 104 ARG A CA 1
ATOM 758 C C . ARG A 1 104 ? -0.852 12.119 -1.844 1.00 55.47 104 ARG A C 1
ATOM 760 O O . ARG A 1 104 ? -0.942 13.110 -1.122 1.00 55.47 104 ARG A O 1
ATOM 767 N N . ALA A 1 105 ? 0.031 11.141 -1.650 1.00 47.47 105 ALA A N 1
ATOM 768 C CA . ALA A 1 105 ? 1.126 11.291 -0.705 1.00 47.47 105 ALA A CA 1
ATOM 769 C C . ALA A 1 105 ? 1.896 12.562 -1.095 1.00 47.47 105 ALA A C 1
ATOM 771 O O . ALA A 1 105 ? 2.423 12.656 -2.205 1.00 47.47 105 ALA A O 1
ATOM 772 N N . VAL A 1 106 ? 1.869 13.572 -0.228 1.00 43.66 106 VAL A N 1
ATOM 773 C CA . VAL A 1 106 ? 2.730 14.746 -0.359 1.00 43.66 106 VAL A CA 1
ATOM 774 C C . VAL A 1 106 ? 4.093 14.286 0.152 1.00 43.66 106 VAL A C 1
ATOM 776 O O . VAL A 1 106 ? 4.148 13.802 1.283 1.00 43.66 106 VAL A O 1
ATOM 779 N N . PRO A 1 107 ? 5.172 14.343 -0.645 1.00 43.25 107 PRO A N 1
ATOM 780 C CA . PRO A 1 107 ? 6.477 13.931 -0.152 1.00 43.25 107 PRO A CA 1
ATOM 781 C C . PRO A 1 107 ? 6.862 14.804 1.049 1.00 43.25 107 PRO A C 1
ATOM 783 O O . PRO A 1 107 ? 6.860 16.030 0.951 1.00 43.25 107 PRO A O 1
ATOM 786 N N . GLU A 1 108 ? 7.233 14.169 2.163 1.00 42.50 108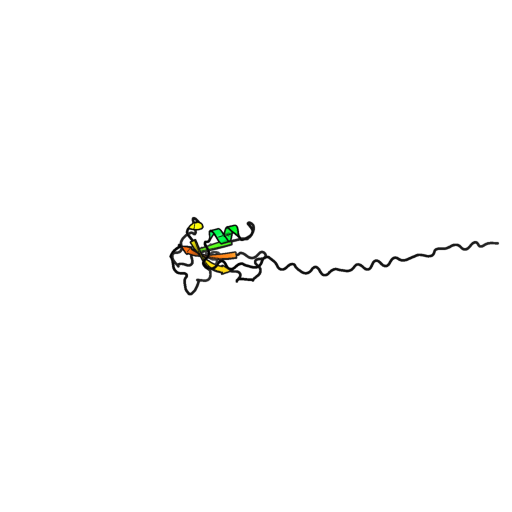 GLU A N 1
ATOM 787 C CA . GLU A 1 108 ? 7.719 14.785 3.415 1.00 42.50 108 GLU A CA 1
ATOM 788 C C . GLU A 1 108 ? 9.083 15.498 3.245 1.00 42.50 108 GLU A C 1
ATOM 790 O O . GLU A 1 108 ? 9.780 15.808 4.200 1.00 42.50 108 GLU A O 1
ATOM 795 N N . ALA A 1 109 ? 9.486 15.801 2.010 1.00 38.53 109 ALA A N 1
ATOM 796 C CA . ALA A 1 109 ? 10.741 16.469 1.683 1.00 38.53 109 ALA A CA 1
ATOM 797 C C . ALA A 1 109 ? 10.678 18.007 1.807 1.00 38.53 109 ALA A C 1
ATOM 799 O O . ALA A 1 109 ? 11.624 18.681 1.416 1.00 38.53 109 ALA A O 1
ATOM 800 N N . ALA A 1 110 ? 9.582 18.575 2.322 1.00 37.16 110 ALA A N 1
ATOM 801 C CA . ALA A 1 110 ? 9.415 20.025 2.498 1.00 37.16 110 ALA A CA 1
ATOM 802 C C . ALA A 1 110 ? 9.514 20.493 3.963 1.00 37.16 110 ALA A C 1
ATOM 804 O O . ALA A 1 110 ? 9.201 21.644 4.256 1.00 37.16 110 ALA A O 1
ATOM 805 N N . ALA A 1 111 ? 9.917 19.613 4.883 1.00 38.25 111 ALA A N 1
ATOM 806 C CA . ALA A 1 111 ? 10.009 19.917 6.307 1.00 38.25 111 ALA A CA 1
ATOM 807 C C . ALA A 1 111 ? 11.430 19.704 6.849 1.00 38.25 111 ALA A C 1
ATOM 809 O O . ALA A 1 111 ? 11.605 18.946 7.792 1.00 38.25 111 ALA A O 1
ATOM 810 N N . TYR A 1 112 ? 12.426 20.365 6.253 1.00 41.09 112 TYR A N 1
ATOM 811 C CA . TYR A 1 112 ? 13.700 20.709 6.899 1.00 41.09 112 TYR A CA 1
ATOM 812 C C . TYR A 1 112 ? 14.249 22.004 6.306 1.00 41.09 112 TYR A C 1
ATOM 814 O O . TYR A 1 112 ? 14.226 22.130 5.060 1.00 41.09 112 TYR A O 1
#

Sequence (112 aa):
MRRVATVTAGAVLAVTVSAGAAAAADGPRMPDFRGRGLMHVFSTLDYRTRVEVTDVSGAHRHVLWPLSWKVCSQSPAVGKEVGDATVHIGVVKNGEKCPAAVPRAVPEAAAY

pLDDT: mean 80.79, std 20.12, range [37.16, 98.69]

Foldseek 3Di:
DDDDDDDDDDDDDDDDPPPPDPDDDQADFDADQAFHQQVVVCVPDDVPAAEAEAAQPPPRDDCPDRRQKGFHDWPPDGRHHSPNDHIYTYIHGPPDDRDPDRPDPDPPPPPD

Radius of gyration: 28.8 Å; chains: 1; bounding box: 80×44×78 Å

Secondary structure (DSSP, 8-state):
------------------------PPPPBPP--TTSBHHHHHHHS-TTS-EEEEE-SSS-----SGGGEEEEEEESPTTSB-TTSPEEEEEEETTSPPPSSPPP---STT--